Protein AF-A0A450XK85-F1 (afdb_monomer)

Radius of gyration: 18.99 Å; Cα contacts (8 Å, |Δi|>4): 23; chains: 1; bounding box: 37×61×38 Å

Organism: NCBI:txid2126335

Solvent-accessible surface area (backbone atoms only — not comparable to full-atom values): 4653 Å² total; per-residue (Å²): 133,89,85,75,81,68,76,89,78,60,62,84,84,75,61,83,66,74,84,74,46,70,67,65,50,49,56,51,51,28,68,73,69,76,43,58,74,78,76,56,42,45,74,43,98,83,77,45,78,42,68,84,72,87,55,78,66,58,61,51,52,55,55,67,74,68,68,124

Sequence (68 aa):
MPQTPDFKNISFDAIDFPAVGFDAWKAKVEKATGKTIEHLVSSTMENIDVNPLYTKRELLIYFTLYSL

Nearest PDB structures (foldseek):
  6oxd-assembly1_A  TM=6.294E-01  e=1.548E-01  Mycobacterium tuberculosis
  6oxc-assembly1_A  TM=6.071E-01  e=1.665E-01  Mycobacterium tuberculosis

Foldseek 3Di:
DDPDDDPVPDDPVPPPDPPCDPVN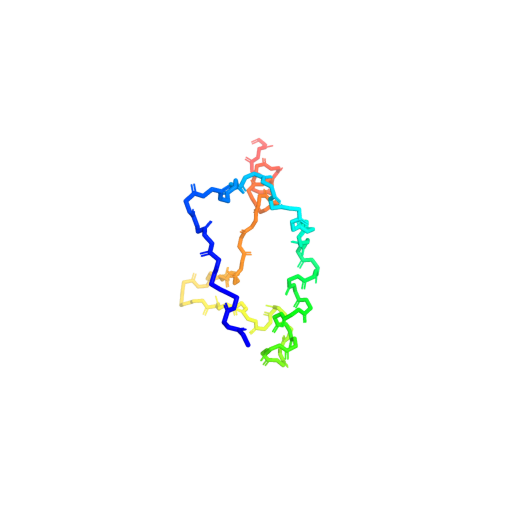VQVVVCVVPVDHQQVVFDQDPVRDTHGPDDDVVVVVVCVVVPPD

Structure (mmCIF, N/CA/C/O backbone):
data_AF-A0A450XK85-F1
#
_entry.id   AF-A0A450XK85-F1
#
loop_
_atom_site.group_PDB
_atom_site.id
_atom_site.type_symbol
_atom_site.label_atom_id
_atom_site.label_alt_id
_atom_site.label_comp_id
_atom_site.label_asym_id
_atom_site.label_entity_id
_atom_site.label_seq_id
_atom_site.pdbx_PDB_ins_code
_atom_site.Cartn_x
_atom_site.Cartn_y
_atom_site.Cartn_z
_atom_site.occupancy
_atom_site.B_iso_or_equiv
_atom_site.auth_seq_id
_atom_site.auth_comp_id
_atom_site.auth_asym_id
_atom_site.auth_atom_id
_atom_site.pdbx_PDB_model_num
ATOM 1 N N . MET A 1 1 ? 13.373 -29.727 -14.560 1.00 47.38 1 MET A N 1
ATOM 2 C CA . MET A 1 1 ? 14.642 -29.032 -14.874 1.00 47.38 1 MET A CA 1
ATOM 3 C C . MET A 1 1 ? 14.667 -27.745 -14.063 1.00 47.38 1 MET A C 1
ATOM 5 O O . MET A 1 1 ? 13.689 -27.013 -14.167 1.00 47.38 1 MET A O 1
ATOM 9 N N . PRO A 1 2 ? 15.676 -27.483 -13.218 1.00 57.03 2 PRO A N 1
ATOM 10 C CA . PRO A 1 2 ? 15.728 -26.238 -12.461 1.00 57.03 2 PRO A CA 1
ATOM 11 C C . PRO A 1 2 ? 16.115 -25.099 -13.411 1.00 57.03 2 PRO A C 1
ATOM 13 O O . PRO A 1 2 ? 17.188 -25.110 -14.006 1.00 57.03 2 PRO A O 1
ATOM 16 N N . GLN A 1 3 ? 15.203 -24.151 -13.605 1.00 68.69 3 GLN A N 1
ATOM 17 C CA . GLN A 1 3 ? 15.461 -22.901 -14.315 1.00 68.69 3 GLN A CA 1
ATOM 18 C C . GLN A 1 3 ? 16.099 -21.938 -13.311 1.00 68.69 3 GLN A C 1
ATOM 20 O O . GLN A 1 3 ? 15.394 -21.178 -12.653 1.00 68.69 3 GLN A O 1
ATOM 25 N N . THR A 1 4 ? 17.413 -22.035 -13.111 1.00 77.06 4 THR A N 1
ATOM 26 C CA . THR A 1 4 ? 18.134 -21.101 -12.237 1.00 77.06 4 THR A CA 1
ATOM 27 C C . THR A 1 4 ? 18.402 -19.815 -13.021 1.00 77.06 4 THR A C 1
ATOM 29 O O . THR A 1 4 ? 19.128 -19.880 -14.015 1.00 77.06 4 THR A O 1
ATOM 32 N N . PRO A 1 5 ? 17.835 -18.659 -12.633 1.00 75.94 5 PRO A N 1
ATOM 33 C CA . PRO A 1 5 ? 18.079 -17.409 -13.343 1.00 75.94 5 PRO A CA 1
ATOM 34 C C . PRO A 1 5 ? 19.508 -16.919 -13.077 1.00 75.94 5 PRO A C 1
ATOM 36 O O . PRO A 1 5 ? 19.963 -16.923 -11.933 1.00 75.94 5 PRO A O 1
ATOM 39 N N . ASP A 1 6 ? 20.211 -16.477 -14.119 1.00 78.31 6 ASP A N 1
ATOM 40 C CA . ASP A 1 6 ? 21.509 -15.810 -13.978 1.00 78.31 6 ASP A CA 1
ATOM 41 C C . ASP A 1 6 ? 21.301 -14.312 -13.727 1.00 78.31 6 ASP A C 1
ATOM 43 O O . ASP A 1 6 ? 21.161 -13.512 -14.650 1.00 78.31 6 ASP A O 1
ATOM 47 N N . PHE A 1 7 ? 21.287 -13.931 -12.452 1.00 76.50 7 PHE A N 1
ATOM 48 C CA . PHE A 1 7 ? 21.054 -12.554 -12.018 1.00 76.50 7 PHE A CA 1
ATOM 49 C C . PHE A 1 7 ? 22.204 -11.583 -12.327 1.00 76.50 7 PHE A C 1
ATOM 51 O O . PHE A 1 7 ? 22.039 -10.384 -12.125 1.00 76.50 7 PHE A O 1
ATOM 58 N N . LYS A 1 8 ? 23.358 -12.056 -12.821 1.00 80.50 8 LYS A N 1
ATOM 59 C CA . LYS A 1 8 ? 24.489 -11.179 -13.168 1.00 80.50 8 LYS A CA 1
ATOM 60 C C . LYS A 1 8 ? 24.261 -10.420 -14.479 1.00 80.50 8 LYS A C 1
ATOM 62 O O . LYS A 1 8 ? 24.805 -9.333 -14.648 1.00 80.50 8 LYS A O 1
ATOM 67 N N . ASN A 1 9 ? 23.475 -10.995 -15.389 1.00 79.56 9 ASN A N 1
ATOM 68 C CA . ASN A 1 9 ? 23.275 -10.488 -16.750 1.00 79.56 9 ASN A CA 1
ATOM 69 C C . ASN A 1 9 ? 21.852 -9.956 -17.007 1.00 79.56 9 ASN A C 1
ATOM 71 O O . ASN A 1 9 ? 21.539 -9.551 -18.125 1.00 79.56 9 ASN A O 1
ATOM 75 N N . ILE A 1 10 ? 20.979 -9.952 -15.995 1.00 76.50 10 ILE A N 1
ATOM 76 C CA . ILE A 1 10 ? 19.632 -9.382 -16.110 1.00 76.50 10 ILE A CA 1
ATOM 77 C C . ILE A 1 10 ? 19.741 -7.860 -15.980 1.00 76.50 10 ILE A C 1
ATOM 79 O O . ILE A 1 10 ? 20.181 -7.347 -14.954 1.00 76.50 10 ILE A O 1
ATOM 83 N N . SER A 1 11 ? 19.335 -7.138 -17.024 1.00 75.25 11 SER A N 1
ATOM 84 C CA . SER A 1 11 ? 19.220 -5.679 -16.979 1.00 75.25 11 SER A CA 1
ATOM 85 C C . SER A 1 11 ? 18.054 -5.266 -16.077 1.00 75.25 11 SER A C 1
ATOM 87 O O . SER A 1 11 ? 16.936 -5.753 -16.251 1.00 75.25 11 SER A O 1
ATOM 89 N N . PHE A 1 12 ? 18.301 -4.342 -15.145 1.00 69.94 12 PHE A N 1
ATOM 90 C CA . PHE A 1 12 ? 17.266 -3.768 -14.274 1.00 69.94 12 PHE A CA 1
ATOM 91 C C . PHE A 1 12 ? 16.236 -2.934 -15.048 1.00 69.94 12 PHE A C 1
ATOM 93 O O . PHE A 1 12 ? 15.088 -2.836 -14.622 1.00 69.94 12 PHE A O 1
ATOM 100 N N . ASP A 1 13 ? 16.629 -2.388 -16.200 1.00 68.88 13 ASP A N 1
ATOM 101 C CA . ASP A 1 13 ? 15.772 -1.547 -17.040 1.00 68.88 13 ASP A CA 1
ATOM 102 C C . ASP A 1 13 ? 14.935 -2.363 -18.037 1.00 68.88 13 ASP A C 1
ATOM 104 O O . ASP A 1 13 ? 13.993 -1.842 -18.622 1.00 68.88 13 ASP A O 1
ATOM 108 N N . ALA A 1 14 ? 15.237 -3.657 -18.221 1.00 62.25 14 ALA A N 1
ATOM 109 C CA . ALA A 1 14 ? 14.481 -4.560 -19.103 1.00 62.25 14 ALA A CA 1
ATOM 110 C C . ALA A 1 14 ? 13.166 -5.059 -18.477 1.00 62.25 14 ALA A C 1
ATOM 112 O O . ALA A 1 14 ? 12.534 -6.002 -18.957 1.00 62.25 14 ALA A O 1
ATOM 113 N N . ILE A 1 15 ? 12.777 -4.456 -17.361 1.00 61.03 15 ILE A N 1
ATOM 114 C CA . ILE A 1 15 ? 11.597 -4.817 -16.611 1.00 61.03 15 ILE A CA 1
ATOM 115 C C . ILE A 1 15 ? 10.402 -4.045 -17.191 1.00 61.03 15 ILE A C 1
ATOM 117 O O . ILE A 1 15 ? 10.010 -2.995 -16.688 1.00 61.03 15 ILE A O 1
ATOM 121 N N . ASP A 1 16 ? 9.789 -4.609 -18.234 1.00 63.06 16 ASP A N 1
ATOM 122 C CA . ASP A 1 16 ? 8.503 -4.174 -18.810 1.00 63.06 16 ASP A CA 1
ATOM 123 C C . ASP A 1 16 ? 7.316 -4.539 -17.891 1.00 63.06 16 ASP A C 1
ATOM 125 O O . ASP A 1 16 ? 6.280 -5.053 -18.328 1.00 63.06 16 A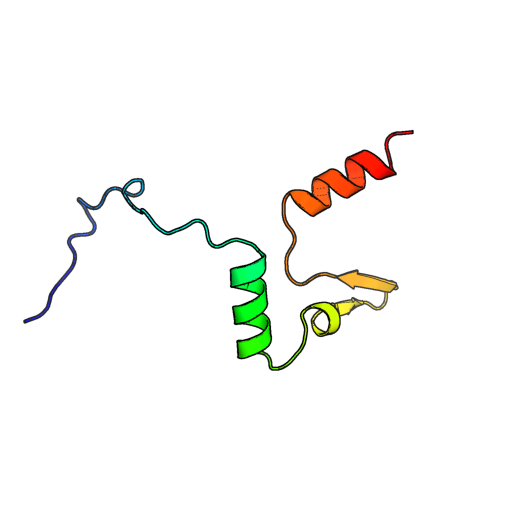SP A O 1
ATOM 129 N N . PHE A 1 17 ? 7.438 -4.318 -16.576 1.00 65.06 17 PHE A N 1
ATOM 130 C CA . PHE A 1 17 ? 6.255 -4.425 -15.731 1.00 65.06 17 PHE A CA 1
ATOM 131 C C . PHE A 1 17 ? 5.315 -3.279 -16.099 1.00 65.06 17 PHE A C 1
ATOM 133 O O . PHE A 1 17 ? 5.730 -2.116 -16.067 1.00 65.06 17 PHE A O 1
ATOM 140 N N . PRO A 1 18 ? 4.041 -3.569 -16.418 1.00 67.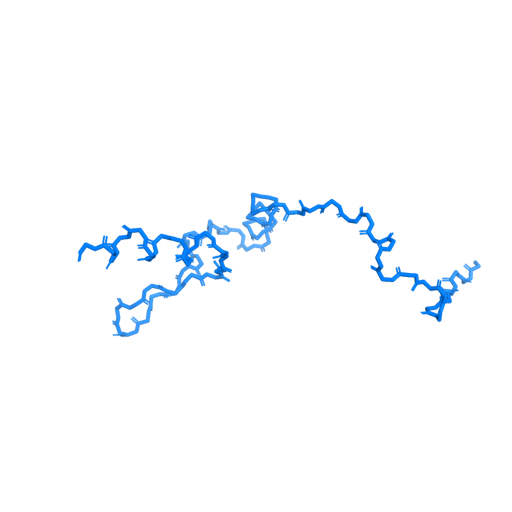31 18 PRO A N 1
ATOM 141 C CA . PRO A 1 18 ? 3.079 -2.507 -16.628 1.00 67.31 18 PRO A CA 1
ATOM 142 C C . PRO A 1 18 ? 3.066 -1.653 -15.366 1.00 67.31 18 PRO A C 1
ATOM 144 O O . PRO A 1 18 ? 2.981 -2.194 -14.259 1.00 67.31 18 PRO A O 1
ATOM 147 N N . ALA A 1 19 ? 3.177 -0.333 -15.530 1.00 65.75 19 ALA A N 1
ATOM 148 C CA . ALA A 1 19 ? 3.038 0.603 -14.428 1.00 65.75 19 ALA A CA 1
ATOM 149 C C . ALA A 1 19 ? 1.672 0.356 -13.780 1.00 65.75 19 ALA A C 1
ATOM 151 O O . ALA A 1 19 ? 0.630 0.762 -14.297 1.00 65.75 19 ALA A O 1
ATOM 152 N N . VAL A 1 20 ? 1.664 -0.401 -12.684 1.00 72.00 20 VAL A N 1
ATOM 153 C CA . VAL A 1 20 ? 0.440 -0.741 -11.970 1.00 72.00 20 VAL A CA 1
ATOM 154 C C . VAL A 1 20 ? -0.046 0.552 -11.338 1.00 72.00 20 VAL A C 1
ATOM 156 O O . VAL A 1 20 ? 0.549 1.059 -10.389 1.00 72.00 20 VAL A O 1
ATOM 159 N N . GLY A 1 21 ? -1.087 1.130 -11.934 1.00 81.12 21 GLY A N 1
ATOM 160 C CA . GLY A 1 21 ? -1.695 2.362 -11.455 1.00 81.12 21 GLY A CA 1
ATOM 161 C C . GLY A 1 21 ? -2.322 2.188 -10.072 1.00 81.12 21 GLY A C 1
ATOM 162 O O . GLY A 1 21 ? -2.566 1.069 -9.610 1.00 81.12 21 GLY A O 1
ATOM 163 N N . PHE A 1 22 ? -2.624 3.317 -9.430 1.00 81.94 22 PHE A N 1
ATOM 164 C CA . PHE A 1 22 ? -3.255 3.359 -8.110 1.00 81.94 22 PHE A CA 1
ATOM 165 C C . PHE A 1 22 ? -4.523 2.494 -8.035 1.00 81.94 22 PHE A C 1
ATOM 167 O O . PHE A 1 22 ? -4.704 1.774 -7.059 1.00 81.94 22 PHE A O 1
ATOM 174 N N . ASP A 1 23 ? -5.339 2.472 -9.090 1.00 83.50 23 ASP A N 1
ATOM 175 C CA . ASP A 1 23 ? -6.591 1.704 -9.124 1.00 83.50 23 ASP A CA 1
ATOM 176 C C . ASP A 1 23 ? -6.358 0.187 -9.073 1.00 83.50 23 ASP A C 1
ATOM 178 O O . ASP A 1 23 ? -7.042 -0.541 -8.352 1.00 83.50 23 ASP A O 1
ATOM 182 N N . ALA A 1 24 ? -5.341 -0.300 -9.790 1.00 84.56 24 ALA A N 1
ATOM 183 C CA . ALA A 1 24 ? -4.974 -1.714 -9.782 1.00 84.56 24 ALA A CA 1
ATOM 184 C C . ALA A 1 24 ? -4.388 -2.142 -8.427 1.00 84.56 24 ALA A C 1
ATOM 186 O O . ALA A 1 24 ? -4.567 -3.285 -8.001 1.00 84.56 24 ALA A O 1
ATOM 187 N N . TRP A 1 25 ? -3.700 -1.227 -7.740 1.00 85.75 25 TRP A N 1
ATOM 188 C CA . TRP A 1 25 ? -3.254 -1.435 -6.366 1.00 85.75 25 TRP A CA 1
ATOM 189 C C . TRP A 1 25 ? -4.433 -1.420 -5.379 1.00 85.75 25 TRP A C 1
ATOM 191 O O . TRP A 1 25 ? -4.560 -2.365 -4.600 1.00 85.75 25 TRP A O 1
ATOM 201 N N . LYS A 1 26 ? -5.341 -0.436 -5.472 1.00 86.19 26 LYS A N 1
ATOM 202 C CA . LYS A 1 26 ? -6.550 -0.325 -4.635 1.00 86.19 26 LYS A CA 1
ATOM 203 C C . LYS A 1 26 ? -7.369 -1.612 -4.688 1.00 86.19 26 LYS A C 1
ATOM 205 O O . LYS A 1 26 ? -7.621 -2.214 -3.649 1.00 86.19 26 LYS A O 1
ATOM 210 N N . ALA A 1 27 ? -7.667 -2.110 -5.887 1.00 86.56 27 ALA A N 1
ATOM 211 C CA . ALA A 1 27 ? -8.432 -3.344 -6.063 1.00 86.56 27 ALA A CA 1
ATOM 212 C C . ALA A 1 27 ? -7.765 -4.571 -5.408 1.00 86.56 27 ALA A C 1
ATOM 214 O O . ALA A 1 27 ? -8.448 -5.441 -4.864 1.00 86.56 27 ALA A O 1
ATOM 215 N N . LYS A 1 28 ? -6.427 -4.660 -5.431 1.00 86.69 28 LYS A N 1
ATOM 216 C CA . LYS A 1 28 ? -5.692 -5.742 -4.754 1.00 86.69 28 LYS A CA 1
ATOM 217 C C . LYS A 1 28 ? -5.765 -5.619 -3.236 1.00 86.69 28 LYS A C 1
ATOM 219 O O . LYS A 1 28 ? -5.950 -6.633 -2.569 1.00 86.69 28 LYS A O 1
ATOM 224 N N . VAL A 1 29 ? -5.616 -4.407 -2.707 1.00 86.31 29 VAL A N 1
ATOM 225 C CA . VAL A 1 29 ? -5.673 -4.145 -1.264 1.00 86.31 29 VAL A CA 1
ATOM 226 C C . VAL A 1 29 ? -7.058 -4.460 -0.720 1.00 86.31 29 VAL A C 1
ATOM 228 O O . VAL A 1 29 ? -7.159 -5.217 0.238 1.00 86.31 29 VAL A O 1
ATOM 231 N N . GLU A 1 30 ? -8.117 -3.979 -1.367 1.00 90.12 30 GLU A N 1
ATOM 232 C CA . GLU A 1 30 ? -9.495 -4.239 -0.931 1.00 90.12 30 GLU A CA 1
ATOM 233 C C . GLU A 1 30 ? -9.839 -5.729 -0.998 1.00 90.12 30 GLU A C 1
ATOM 235 O O . GLU A 1 30 ? -10.458 -6.276 -0.086 1.00 90.12 3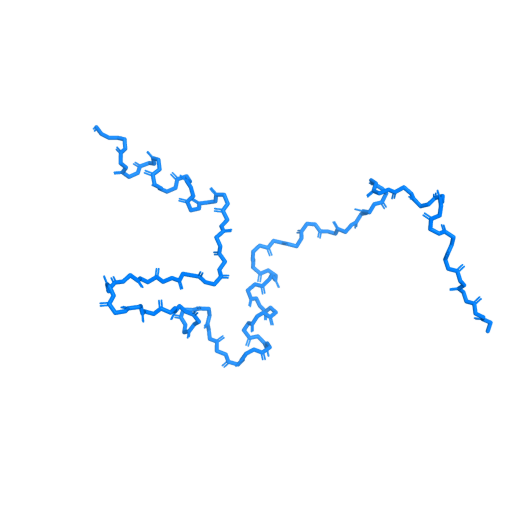0 GLU A O 1
ATOM 240 N N . LYS A 1 31 ? -9.356 -6.430 -2.031 1.00 89.50 31 LYS A N 1
ATOM 241 C CA . LYS A 1 31 ? -9.496 -7.886 -2.135 1.00 89.50 31 LYS A CA 1
ATOM 242 C C . LYS A 1 31 ? -8.745 -8.634 -1.027 1.00 89.50 31 LYS A C 1
ATOM 244 O O . LYS A 1 31 ? -9.222 -9.671 -0.576 1.00 89.50 31 LYS A O 1
ATOM 249 N N . ALA A 1 32 ? -7.572 -8.152 -0.618 1.00 87.31 32 ALA A N 1
ATOM 250 C CA . ALA A 1 32 ? -6.748 -8.804 0.399 1.00 87.31 32 ALA A CA 1
ATOM 251 C C . ALA A 1 32 ? -7.255 -8.553 1.827 1.00 87.31 32 ALA A C 1
ATOM 253 O O . ALA A 1 32 ? -7.172 -9.441 2.670 1.00 87.31 32 ALA A O 1
ATOM 254 N N . THR A 1 33 ? -7.770 -7.355 2.106 1.00 84.56 33 THR A N 1
ATOM 255 C CA . THR A 1 33 ? -8.218 -6.954 3.448 1.00 84.56 33 THR A CA 1
ATOM 256 C C . THR A 1 33 ? -9.712 -7.180 3.674 1.00 84.56 33 THR A C 1
ATOM 258 O O . THR A 1 33 ? -10.149 -7.215 4.824 1.00 84.56 33 THR A O 1
ATOM 261 N N . GLY A 1 34 ? -10.505 -7.304 2.602 1.00 88.06 34 GLY A N 1
ATOM 262 C CA . GLY A 1 34 ? -11.968 -7.344 2.664 1.00 88.06 34 GLY A CA 1
ATOM 263 C C . GLY A 1 34 ? -12.600 -6.017 3.102 1.00 88.06 34 GLY A C 1
ATOM 264 O O . GLY A 1 34 ? -13.790 -5.981 3.407 1.00 88.06 34 GLY A O 1
ATOM 265 N N . LYS A 1 35 ? -11.814 -4.937 3.169 1.00 84.75 35 LYS A N 1
ATOM 266 C CA . LYS A 1 35 ? -12.233 -3.596 3.589 1.00 84.75 35 LYS A CA 1
ATOM 267 C C . LYS A 1 35 ? -11.944 -2.602 2.475 1.00 84.75 35 LYS A C 1
ATOM 269 O O . LYS A 1 35 ? -10.982 -2.773 1.732 1.00 84.75 35 LYS A O 1
ATOM 274 N N . THR A 1 36 ? -12.751 -1.551 2.385 1.00 85.62 36 THR A N 1
ATOM 275 C CA . THR A 1 36 ? -12.467 -0.444 1.465 1.00 85.62 36 THR A CA 1
ATOM 276 C C . THR A 1 36 ? -11.242 0.340 1.940 1.00 85.62 36 THR A C 1
ATOM 278 O O . THR A 1 36 ? -10.910 0.315 3.129 1.00 85.62 36 THR A O 1
ATOM 281 N N . ILE A 1 37 ? -10.558 1.037 1.030 1.00 80.44 37 ILE A N 1
ATOM 282 C CA . ILE A 1 37 ? -9.350 1.813 1.370 1.00 80.44 37 ILE A CA 1
ATOM 283 C C . ILE A 1 37 ? -9.598 2.839 2.481 1.00 80.44 37 ILE A C 1
ATOM 285 O O . ILE A 1 37 ? -8.722 3.088 3.304 1.00 80.44 37 ILE A O 1
ATOM 289 N N . GLU A 1 38 ? -10.802 3.398 2.529 1.00 79.50 38 GLU A N 1
ATOM 290 C CA . GLU A 1 38 ? -11.201 4.432 3.480 1.00 79.50 38 GLU A CA 1
ATOM 291 C C . GLU A 1 38 ? -11.301 3.863 4.907 1.00 79.50 38 GLU A C 1
ATOM 293 O O . GLU A 1 38 ? -11.026 4.558 5.875 1.00 79.50 38 GLU A O 1
ATOM 298 N N . HIS A 1 39 ? -11.591 2.564 5.046 1.00 78.62 39 HIS A N 1
ATOM 299 C CA . HIS A 1 39 ? -11.567 1.854 6.331 1.00 78.62 39 HIS A CA 1
ATOM 300 C C . HIS A 1 39 ? -10.162 1.426 6.778 1.00 78.62 39 HIS A C 1
ATOM 302 O O . HIS A 1 39 ? -10.010 0.862 7.864 1.00 78.62 39 HIS A O 1
ATOM 308 N N . LEU A 1 40 ? -9.146 1.627 5.935 1.00 80.12 40 LEU A N 1
ATOM 309 C CA . LEU A 1 40 ? -7.739 1.389 6.268 1.00 80.12 40 LEU A CA 1
ATOM 310 C C . LEU A 1 40 ? -7.027 2.669 6.716 1.00 80.12 40 LEU A C 1
ATOM 312 O O . LEU A 1 40 ? -5.842 2.619 7.043 1.00 80.12 40 LEU A O 1
ATOM 316 N N . VAL A 1 41 ? -7.738 3.798 6.736 1.00 80.94 41 VAL A N 1
ATOM 317 C CA . VAL A 1 41 ? -7.250 5.048 7.310 1.00 80.94 41 VAL A CA 1
ATOM 318 C C . VAL A 1 41 ? -7.201 4.898 8.826 1.00 80.94 41 VAL A C 1
ATOM 320 O O . VAL A 1 41 ? -8.173 4.483 9.458 1.00 80.94 41 VAL A O 1
ATOM 323 N N . SER A 1 42 ? -6.044 5.204 9.407 1.00 80.38 42 SER A N 1
ATOM 324 C CA . SER A 1 42 ? -5.860 5.174 10.854 1.00 80.38 42 SER A CA 1
ATOM 325 C C . SER A 1 42 ? -6.086 6.567 11.417 1.00 80.38 42 SER A C 1
ATOM 327 O O . SER A 1 42 ? -5.277 7.458 11.169 1.00 80.38 42 SER A O 1
ATOM 329 N N . SER A 1 43 ? -7.135 6.737 12.216 1.00 81.00 43 SER A N 1
ATOM 330 C CA . SER A 1 43 ? -7.334 7.956 13.001 1.00 81.00 43 SER A CA 1
ATOM 331 C C . SER A 1 43 ? -6.512 7.862 14.285 1.00 81.00 43 SER A C 1
ATOM 333 O O . SER A 1 43 ? -6.714 6.958 15.101 1.00 81.00 43 SER A O 1
ATOM 335 N N . THR A 1 44 ? -5.539 8.756 14.444 1.00 82.00 44 THR A N 1
ATOM 336 C CA . THR A 1 44 ? -4.673 8.788 15.629 1.00 82.00 44 THR A CA 1
ATOM 337 C C . THR A 1 44 ? -5.261 9.681 16.729 1.00 82.00 44 THR A C 1
ATOM 339 O O . THR A 1 44 ? -6.199 10.444 16.494 1.00 82.00 44 THR A O 1
ATOM 342 N N . MET A 1 45 ? -4.720 9.600 17.950 1.00 83.88 45 MET A N 1
ATOM 343 C CA . MET A 1 45 ? -5.188 10.386 19.109 1.00 83.88 45 MET A CA 1
ATOM 344 C C . MET A 1 45 ? -5.035 11.904 18.907 1.00 83.88 45 MET A C 1
ATOM 346 O O . MET A 1 45 ? -5.670 12.700 19.591 1.00 83.88 45 MET A O 1
ATOM 350 N N . GLU A 1 46 ? -4.200 12.299 17.951 1.00 83.88 46 GLU A N 1
ATOM 351 C CA . GLU A 1 46 ? -3.947 13.669 17.518 1.00 83.88 46 GLU A CA 1
ATOM 352 C C . GLU A 1 46 ? -5.033 14.200 16.564 1.00 83.88 46 GLU A C 1
ATOM 354 O O . GLU A 1 46 ? -4.907 15.316 16.062 1.00 83.88 46 GLU A O 1
ATOM 359 N N . ASN A 1 47 ? -6.094 13.419 16.315 1.00 80.31 47 ASN A N 1
ATOM 360 C CA . ASN A 1 47 ? -7.128 13.679 15.309 1.00 80.31 47 ASN A CA 1
ATOM 361 C C . ASN A 1 47 ? -6.545 13.851 13.898 1.00 80.31 47 ASN A C 1
ATOM 363 O O . ASN A 1 47 ? -7.015 14.678 13.115 1.00 80.31 47 ASN A O 1
ATOM 367 N N . ILE A 1 48 ? -5.503 13.078 13.583 1.00 82.56 48 ILE A N 1
ATOM 368 C CA . ILE A 1 48 ? -4.886 13.051 12.260 1.00 82.56 48 ILE A CA 1
ATOM 369 C C . ILE A 1 48 ? -5.270 11.740 11.584 1.00 82.56 48 ILE A C 1
ATOM 371 O O . ILE A 1 48 ? -5.011 10.655 12.108 1.00 82.56 48 ILE A O 1
ATOM 375 N N . ASP A 1 49 ? -5.867 11.857 10.403 1.00 83.06 49 ASP A N 1
ATOM 376 C CA . ASP A 1 49 ? -6.167 10.721 9.542 1.00 83.06 49 ASP A CA 1
ATOM 377 C C . ASP A 1 49 ? -4.925 10.347 8.724 1.00 83.06 49 ASP A C 1
ATOM 379 O O . ASP A 1 49 ? -4.436 11.114 7.888 1.00 83.06 49 ASP A O 1
ATOM 383 N N . VAL A 1 50 ? -4.393 9.153 8.985 1.00 82.12 50 VAL A N 1
ATOM 384 C CA . VAL A 1 50 ? -3.206 8.622 8.311 1.00 82.12 50 VAL A CA 1
ATOM 385 C C . VAL A 1 50 ? -3.631 7.649 7.218 1.00 82.12 50 VAL A C 1
ATOM 387 O O . VAL A 1 50 ? -4.178 6.578 7.492 1.00 82.12 50 VAL A O 1
ATOM 390 N N . ASN A 1 51 ? -3.348 8.018 5.969 1.00 84.44 51 ASN A N 1
ATOM 391 C CA . ASN A 1 51 ? -3.653 7.203 4.800 1.00 84.44 51 ASN A CA 1
ATOM 392 C C . ASN A 1 51 ? -2.648 6.046 4.648 1.00 84.44 51 ASN A C 1
ATOM 394 O O . ASN A 1 51 ? -1.456 6.217 4.910 1.00 84.44 51 ASN A O 1
ATOM 398 N N . PRO A 1 52 ? -3.085 4.880 4.138 1.00 80.50 52 PRO A N 1
ATOM 399 C CA . PRO A 1 52 ? -2.224 3.704 3.980 1.00 80.50 52 PRO A CA 1
ATOM 400 C C . PRO A 1 52 ? -1.206 3.824 2.833 1.00 80.50 52 PRO A C 1
ATOM 402 O O . PRO A 1 52 ? -0.247 3.055 2.779 1.00 80.50 52 PRO A O 1
ATOM 405 N N . LEU A 1 53 ? -1.408 4.756 1.895 1.00 84.31 53 LEU A N 1
ATOM 406 C CA . LEU A 1 53 ? -0.485 5.024 0.795 1.00 84.31 53 LEU A CA 1
ATOM 407 C C . LEU A 1 53 ? -0.511 6.504 0.424 1.00 84.31 53 LEU A C 1
ATOM 409 O O . LEU A 1 53 ? -1.560 7.046 0.084 1.00 84.31 53 LEU A O 1
ATOM 413 N N . TYR A 1 54 ? 0.668 7.117 0.392 1.00 82.75 54 TYR A N 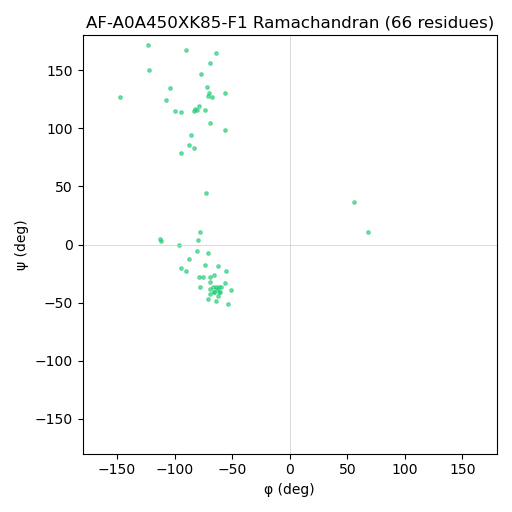1
ATOM 414 C CA . TYR A 1 54 ? 0.864 8.468 -0.118 1.00 82.75 54 TYR A CA 1
ATOM 415 C C . TYR A 1 54 ? 1.510 8.411 -1.499 1.00 82.75 54 TYR A C 1
ATOM 417 O O . TYR A 1 54 ? 2.472 7.677 -1.730 1.00 82.75 54 TYR A O 1
ATOM 425 N N . THR A 1 55 ? 0.982 9.197 -2.434 1.00 82.75 55 THR A N 1
ATOM 426 C CA . THR A 1 55 ? 1.519 9.303 -3.796 1.00 82.75 55 THR A CA 1
ATOM 427 C C . THR A 1 55 ? 1.858 10.753 -4.122 1.00 82.75 55 THR A C 1
ATOM 429 O O . THR A 1 55 ? 1.489 11.671 -3.393 1.00 82.75 55 THR A O 1
ATOM 432 N N . LYS A 1 56 ? 2.520 10.989 -5.263 1.00 81.62 56 LYS A N 1
ATOM 433 C CA . LYS A 1 56 ? 2.839 12.348 -5.739 1.00 81.62 56 LYS A CA 1
ATOM 434 C C . LYS A 1 56 ? 1.604 13.256 -5.866 1.00 81.62 56 LYS A C 1
ATOM 436 O O . LYS A 1 56 ? 1.750 14.471 -5.811 1.00 81.62 56 LYS A O 1
ATOM 441 N N . ARG A 1 57 ? 0.404 12.679 -6.012 1.00 77.69 57 ARG A N 1
ATOM 442 C CA . ARG A 1 57 ? -0.869 13.414 -6.030 1.00 77.69 57 ARG A CA 1
ATOM 443 C C . ARG A 1 57 ? -1.111 14.176 -4.726 1.00 77.69 57 ARG A C 1
ATOM 445 O O . ARG A 1 57 ? -1.531 15.323 -4.780 1.00 77.69 57 ARG A O 1
ATOM 452 N N . GLU A 1 58 ? -0.787 13.576 -3.586 1.00 74.38 58 GLU A N 1
ATOM 453 C CA . GLU A 1 58 ? -1.005 14.183 -2.269 1.00 74.38 58 GLU A CA 1
ATOM 454 C C . GLU A 1 58 ? -0.120 15.423 -2.084 1.00 74.38 58 GLU A C 1
ATOM 456 O O . GLU A 1 58 ? -0.592 16.468 -1.652 1.00 74.38 58 GLU A O 1
ATOM 461 N N . LEU A 1 59 ? 1.142 15.357 -2.529 1.00 74.75 59 LEU A N 1
ATOM 462 C CA . LEU A 1 59 ? 2.066 16.501 -2.505 1.00 74.75 59 LEU A CA 1
ATOM 463 C C . LEU A 1 59 ? 1.570 17.679 -3.361 1.00 74.75 59 LEU A C 1
ATOM 465 O O . LEU A 1 59 ? 1.756 18.836 -2.989 1.00 74.75 59 LEU A O 1
A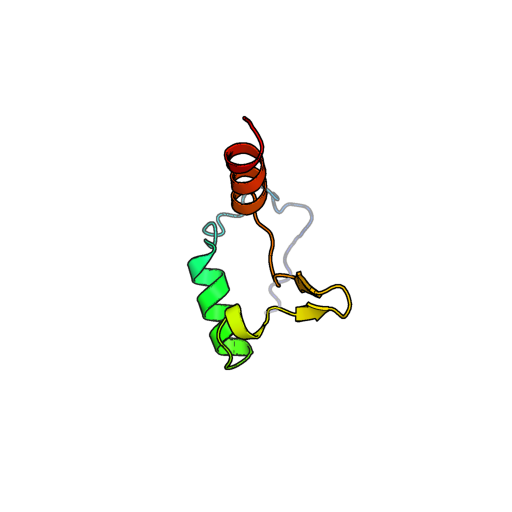TOM 469 N N . LEU A 1 60 ? 0.929 17.389 -4.498 1.00 69.88 60 LEU A N 1
ATOM 470 C CA . LEU A 1 60 ? 0.363 18.410 -5.384 1.00 69.88 60 LEU A CA 1
ATOM 471 C C . LEU A 1 60 ? -0.853 19.104 -4.758 1.00 69.88 60 LEU A C 1
ATOM 473 O O . LEU A 1 60 ? -0.979 20.317 -4.892 1.00 69.88 60 LEU A O 1
ATOM 477 N N . ILE A 1 61 ? -1.704 18.361 -4.041 1.00 63.09 61 ILE A N 1
ATOM 478 C CA . ILE A 1 61 ? -2.897 18.904 -3.371 1.00 63.09 61 ILE A CA 1
ATOM 479 C C . ILE A 1 61 ? -2.502 19.940 -2.308 1.00 63.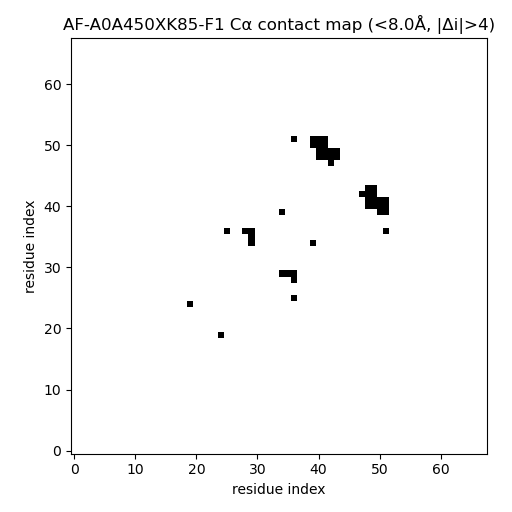09 61 ILE A C 1
ATOM 481 O O . ILE A 1 61 ? -3.069 21.035 -2.289 1.00 63.09 61 ILE A O 1
ATOM 485 N N . TYR A 1 62 ? -1.481 19.656 -1.489 1.00 59.25 62 TYR A N 1
ATOM 486 C CA . TYR A 1 62 ? -0.966 20.621 -0.507 1.00 59.25 62 TYR A CA 1
ATOM 487 C C . TYR A 1 62 ? -0.417 21.893 -1.164 1.00 59.25 62 TYR A C 1
ATOM 489 O O . TYR A 1 62 ?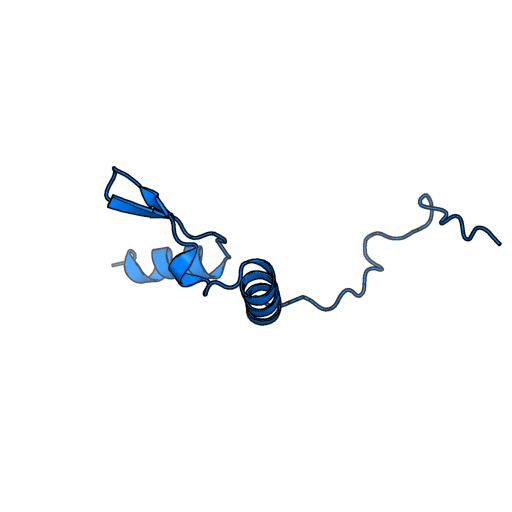 -0.684 22.992 -0.683 1.00 59.25 62 TYR A O 1
ATOM 497 N N . PHE A 1 63 ? 0.294 21.769 -2.287 1.00 58.69 63 PHE A N 1
ATOM 498 C CA . PHE A 1 63 ? 0.828 22.933 -2.999 1.00 58.69 63 PHE A CA 1
ATOM 499 C C . PHE A 1 63 ? -0.283 23.815 -3.592 1.00 58.69 63 PHE A C 1
ATOM 501 O O . PHE A 1 63 ? -0.183 25.037 -3.565 1.00 58.69 63 PHE A O 1
ATOM 508 N N . THR A 1 64 ? -1.374 23.215 -4.076 1.00 59.72 64 THR A N 1
ATOM 509 C CA . THR A 1 64 ? -2.509 23.963 -4.642 1.00 59.72 64 THR A CA 1
ATOM 510 C C . THR A 1 64 ? -3.447 24.577 -3.603 1.00 59.72 64 THR A C 1
ATOM 512 O O . THR A 1 64 ? -4.080 25.583 -3.899 1.00 59.72 64 THR A O 1
ATOM 515 N N . LEU A 1 65 ? -3.557 23.996 -2.404 1.00 59.25 65 LEU A N 1
ATOM 516 C CA . LEU A 1 65 ? -4.471 24.482 -1.360 1.00 59.25 65 LEU A CA 1
ATOM 517 C C . LEU A 1 65 ? -3.838 25.519 -0.420 1.00 59.25 65 LEU A C 1
ATOM 519 O O . LEU A 1 65 ? -4.568 26.302 0.179 1.00 59.25 65 LEU A O 1
ATOM 523 N N . TYR A 1 66 ? -2.506 25.542 -0.299 1.00 59.34 66 TYR A N 1
ATOM 524 C CA . TYR A 1 66 ? -1.782 26.440 0.614 1.00 59.34 66 TYR A CA 1
ATOM 525 C C . TYR A 1 66 ? -0.930 27.510 -0.094 1.00 59.34 66 TYR A C 1
ATOM 527 O O . TYR A 1 66 ? -0.236 28.271 0.574 1.00 59.34 66 TYR A O 1
ATOM 535 N N . SER A 1 67 ? -0.990 27.601 -1.427 1.00 54.41 67 SER A N 1
ATOM 536 C CA . SER A 1 67 ? -0.429 28.720 -2.194 1.00 54.41 67 SER A CA 1
ATOM 537 C C . SER A 1 67 ? -1.519 29.767 -2.467 1.00 54.41 67 SER A C 1
ATOM 539 O O . SER A 1 67 ? -2.076 29.809 -3.564 1.00 54.41 67 SER A O 1
ATOM 541 N N . LEU A 1 68 ? -1.821 30.596 -1.463 1.00 49.22 68 LEU A N 1
ATOM 542 C CA . LEU A 1 68 ? -2.496 31.897 -1.590 1.00 49.22 68 LEU A CA 1
ATOM 543 C C . LEU A 1 68 ? -1.627 32.967 -0.929 1.00 49.22 68 LEU A C 1
ATOM 545 O O . LEU A 1 68 ? -1.230 32.745 0.237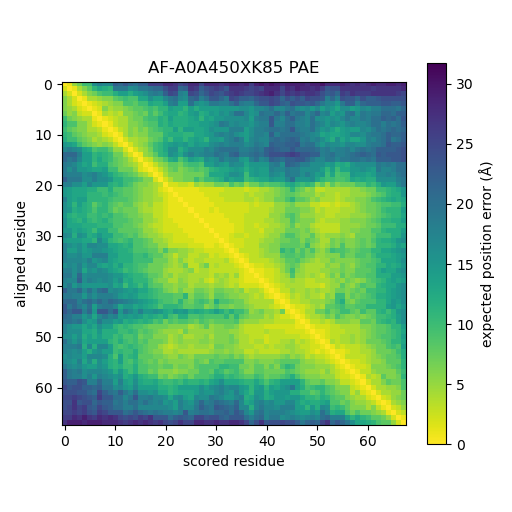 1.00 49.22 68 LEU A O 1
#

pLDDT: mean 75.81, std 10.42, range [47.38, 90.12]

Secondary structure (DSSP, 8-state):
------TTS--GGG-------HHHHHHHHHHHHSS-GGGG-EE-TTS-EE-S---HHHHHHHHHHH--

InterPro domains:
  IPR016176 Cobalamin (vitamin B12)-dependent enzyme, catalytic [SSF51703] (16-60)

Mean predicted aligned error: 11.06 Å

=== Feature glossary ===
The record interleaves many kinds of information about one protein. Here is each kind framed as the question it answers.

Q: What does the local fold look like, residue by residue?
A: A 3Di character summarizes, for each residue, the relative orientation of the Cα frame of its nearest spatial neighbor. Because it encodes fold topology rather than chemistry, 3Di alignments detect remote structural similarity that sequence alignment misses.

Q: Which residues are in helices, strands, or loops?
A: Secondary structure is the local, repeating backbone conformation. DSSP classifies it into eight states by reading the hydrogen-bond network: three helix types (H, G, I), two β types (E, B), two non-regular types (T, S), and unstructured coil (-).

Q: How big and how compact is the whole molecule?
A: Three whole-structure scalars: the radius of gyration (RMS distance of Cα from centroid, in Å), the count of Cα–Cα contacts (pairs closer than 8 Å and separated by more than four residues in sequence — i.e. tertiary, not local, contacts), and the bounding-box dimensions. Together they distinguish compact globular folds from extended fibres or disordered chains.

Q: How confident is the AlphaFold model at each residue?
A: For AlphaFold models, the B-factor field carries pLDDT — the model's own estimate of local accuracy on a 0–100 scale. Regions with pLDDT<50 should be treated as essentially unmodeled; they often correspond to intrinsically disordered segments.

Q: What family and function is it annotated with?
A: Functional annotations link the protein to curated databases. InterPro entries identify conserved domains and families by matching the sequence against member-database signatures (Pfam, PROSITE, CDD, …). Gene Ontology (GO) terms describe molecular function, biological process, and cellular component in a controlled vocabulary. CATH places the structure in a hierarchical fold classification (Class/Architecture/Topology/Homologous-superfamily). The organism is the source species.

Q: What known structures does this most resemble?
A: Nearest PDB neighbors are the top structural matches found by Foldseek when searching this structure against the entire Protein Data Bank. Each hit reports a TM-score (0 to 1; >0.5 almost always implies the same fold) and an E-value. These are *structural* homologs — they may share no detectable sequence similarity.

Q: Which residues are buried vs exposed?
A: Solvent-accessible surface area (SASA) is the area in Å² traced out by the centre of a 1.4 Å probe sphere (a water molecule) rolled over the protein's van der Waals surface (Shrake–Rupley / Lee–Richards construction). Buried residues have near-zero SASA; fully exposed residues can exceed 200 Å². The total SASA scales roughly with the number of surface residues.

Q: What are the backbone torsion angles?
A: φ (phi) and ψ (psi) are the two rotatable backbone dihedrals per residue: φ is the C(i-1)–N–Cα–C torsion, ψ is the N–Cα–C–N(i+1) torsion, both in degrees on (−180°, 180°]. α-helical residues cluster near (−60°, −45°); β-strand residues near (−120°, +130°). A Ramachandran plot is simply a scatter of (φ, ψ) for every residue.

Q: Are the domains correctly placed relative to each other?
A: Predicted aligned error is AlphaFold's pairwise confidence. Unlike pLDDT (per-residue), PAE is per-residue-pair and captures whether two parts of the structure are correctly placed relative to each other. Units are ångströms of expected positional error.

Q: What if only a Cα trace is available?
A: P-SEA three-state annotation labels each residue as helix, strand, or coil based purely on the geometry of the Cα trace. It serves as a fallback when the full backbone (and thus DSSP) is unavailable.

Q: What is the amino-acid chain?
A: This is the polypeptide sequence — one letter per residue, N-terminus first. Length ranges from a few dozen residues for small domains to over a thousand for large multi-domain proteins.

Q: What do the rendered images show?
A: The six renders are orthographic views along the three Cartesian axes in both directions. Representation (cartoon, sticks, or surface) and color scheme (sequence-rainbow or by-chain) vary across proteins so the training set covers all the common visualization conventions.

Q: What do the diagnostic plots show?
A: Plot images: a contact map (which residues are close in 3D, as an N×N binary image), a Ramachandran scatter (backbone torsion angles, revealing secondary-structure composition at a glance), and — for AlphaFold structures — a PAE heatmap (pairwise prediction confidence).

Q: How mobile is each atom in the crystal?
A: B-factor (Debye–Waller factor) reflects atomic displacement in the crystal lattice. It is an experimental observable (units Å²), not a prediction; low values mean the atom is pinned down, high values mean it moves or is heterogeneous across the crystal.

Q: Where is each backbone atom in 3D?
A: The mmCIF table is the protein's shape written out atom by atom. For each backbone N, Cα, C, and carbonyl O, it records an (x, y, z) coordinate triple in Å plus the residue type, chain letter, and residue number.